Protein AF-A0A5F1YG79-F1 (afdb_monomer)

Foldseek 3Di:
DDKPPWFPPDDFDWAPWDDDDQKTKTKGWDDDPVCVVRPHPDTKIKIDMWGHDPQKIKGKIDIDPDIDIIIDGD

Sequence (74 aa):
MKFSNWGKGKPEFLSGISTKENQIQFVRSCSGVRCSEIGSNVPFTQKYTGTLEGRSISGSYRGNNSSGNWDAKR

Secondary structure (DSSP, 8-state):
-EETT-TTS-----EEEEEETTEEEEEEEE-THHHHHHT-SS-EEEEEEEEEETTEEEEEEEETTEEEEEEEE-

Mean predicted aligned error: 5.54 Å

Solvent-accessible surface area (backbone atoms only — not comparable to full-atom values): 4201 Å² total; per-residue (Å²): 108,53,51,86,85,48,61,66,76,54,95,74,79,74,39,76,74,45,76,55,96,54,35,41,34,32,31,47,64,39,57,74,74,58,13,58,66,36,66,35,95,57,69,48,51,31,45,36,40,32,40,57,56,95,70,33,37,36,38,40,36,46,34,89,88,51,67,50,76,50,52,30,42,104

Nearest PDB structures (foldseek):
  3k25-assembly2_B  TM=5.621E-01  e=1.496E+00  Synechocystis sp. PCC 6803
  3dcd-assembly2_B  TM=5.687E-01  e=2.307E+00  Lactobacillus acidophilus
  3mwx-assembly2_B  TM=4.004E-01  e=7.600E+00  Bacillus subtilis

Organism: NCBI:txid2484974

Radius of gyration: 12.24 Å; Cα contacts (8 Å, |Δi|>4): 148; chains: 1; bounding box: 28×21×33 Å

pLDDT: mean 83.56, std 9.97, range [55.06, 94.06]

Structure (mmCIF, N/CA/C/O backbone):
data_AF-A0A5F1YG79-F1
#
_entry.id   AF-A0A5F1YG79-F1
#
loop_
_atom_site.group_PDB
_atom_site.id
_atom_site.type_symbol
_atom_site.label_atom_id
_atom_site.label_alt_id
_atom_site.label_comp_id
_atom_site.label_asym_id
_atom_site.label_entity_id
_atom_site.label_seq_id
_atom_site.pdbx_PDB_ins_code
_atom_site.Cartn_x
_atom_site.Cartn_y
_atom_site.Cartn_z
_atom_site.occupancy
_atom_site.B_iso_or_equiv
_atom_site.auth_seq_id
_atom_site.auth_comp_id
_atom_site.auth_asym_id
_atom_site.auth_atom_id
_atom_site.pdbx_PDB_model_num
ATOM 1 N N . MET A 1 1 ? -11.809 -9.583 1.615 1.00 55.75 1 MET A N 1
ATOM 2 C CA . MET A 1 1 ? -11.701 -8.126 1.412 1.00 55.75 1 MET A CA 1
ATOM 3 C C . MET A 1 1 ? -11.359 -7.875 -0.035 1.00 55.75 1 MET A C 1
ATOM 5 O O . MET A 1 1 ? -10.320 -8.339 -0.490 1.00 55.75 1 MET A O 1
ATOM 9 N N . LYS A 1 2 ? -12.258 -7.215 -0.761 1.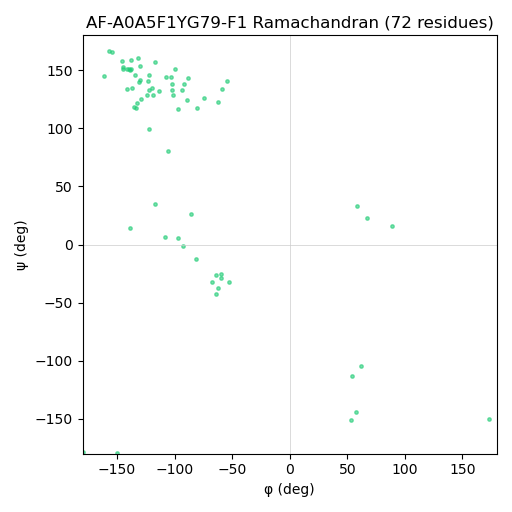00 55.06 2 LYS A N 1
ATOM 10 C CA . LYS A 1 2 ? -11.993 -6.741 -2.119 1.00 55.06 2 LYS A CA 1
ATOM 11 C C . LYS A 1 2 ? -11.702 -5.251 -2.043 1.00 55.06 2 LYS A C 1
ATOM 13 O O . LYS A 1 2 ? -12.472 -4.507 -1.443 1.00 55.06 2 LYS A O 1
ATOM 18 N N . PHE A 1 3 ? -10.595 -4.849 -2.639 1.00 61.59 3 PHE A N 1
ATOM 19 C CA . PHE A 1 3 ? -10.235 -3.455 -2.806 1.00 61.59 3 PHE A CA 1
ATOM 20 C C . PHE A 1 3 ? -10.669 -3.042 -4.216 1.00 61.59 3 PHE A C 1
ATOM 22 O O . PHE A 1 3 ? -10.205 -3.614 -5.202 1.00 61.59 3 PHE A O 1
ATOM 29 N N . SER A 1 4 ? -11.600 -2.096 -4.306 1.00 56.12 4 SER A N 1
ATOM 30 C CA . SER A 1 4 ? -12.252 -1.662 -5.553 1.00 56.12 4 SER A CA 1
ATOM 31 C C . SER A 1 4 ? -11.264 -1.115 -6.600 1.00 56.12 4 SER A C 1
ATOM 33 O O . SER A 1 4 ? -11.486 -1.294 -7.793 1.00 56.12 4 SER A O 1
ATOM 35 N N . ASN A 1 5 ? -10.138 -0.544 -6.155 1.00 61.50 5 ASN A N 1
ATOM 36 C CA . ASN A 1 5 ? -9.110 0.099 -6.990 1.00 61.50 5 ASN A CA 1
ATOM 37 C C . ASN A 1 5 ? -7.732 -0.592 -6.918 1.00 61.50 5 ASN A C 1
ATOM 39 O O . ASN A 1 5 ? -6.686 0.062 -6.926 1.00 61.50 5 ASN A O 1
ATOM 43 N N . TRP A 1 6 ? -7.702 -1.917 -6.782 1.00 67.31 6 TRP A N 1
ATOM 44 C CA . TRP A 1 6 ? -6.470 -2.651 -6.464 1.00 67.31 6 TRP A CA 1
ATOM 45 C C . TRP A 1 6 ? -5.904 -3.405 -7.654 1.00 67.31 6 TRP A C 1
ATOM 47 O O . TRP A 1 6 ? -6.084 -4.614 -7.817 1.00 67.31 6 TRP A O 1
ATOM 57 N N . GLY A 1 7 ? -5.211 -2.640 -8.495 1.00 65.06 7 GLY A N 1
ATOM 58 C CA . GLY A 1 7 ? -4.460 -3.159 -9.629 1.00 65.06 7 GLY A CA 1
ATOM 59 C C . GLY A 1 7 ? -5.290 -4.046 -10.561 1.00 65.06 7 GLY A C 1
ATOM 60 O O . GLY A 1 7 ? -6.504 -3.902 -10.686 1.00 65.06 7 GLY A O 1
ATOM 61 N N . LYS A 1 8 ? -4.625 -5.002 -11.216 1.00 72.62 8 LYS A N 1
ATOM 62 C CA . LYS A 1 8 ? -5.252 -5.984 -12.124 1.00 72.62 8 LYS A CA 1
ATOM 63 C C . LYS A 1 8 ? -5.794 -7.233 -11.407 1.00 72.62 8 LYS A C 1
ATOM 65 O O . LYS A 1 8 ? -5.833 -8.311 -11.997 1.00 72.62 8 LYS A O 1
ATOM 70 N N . GLY A 1 9 ? -6.149 -7.133 -10.122 1.00 69.75 9 GLY A N 1
ATOM 71 C CA . GLY A 1 9 ? -6.593 -8.290 -9.331 1.00 69.75 9 GLY A CA 1
ATOM 72 C C . GLY A 1 9 ? -5.491 -9.327 -9.071 1.00 69.75 9 GLY A C 1
ATOM 73 O O . GLY A 1 9 ? -5.781 -10.498 -8.828 1.00 69.75 9 GLY A O 1
ATOM 74 N N . LYS A 1 10 ? -4.221 -8.912 -9.148 1.00 72.38 10 LYS A N 1
ATOM 75 C CA . LYS A 1 10 ? -3.065 -9.742 -8.793 1.00 72.38 10 LYS A CA 1
AT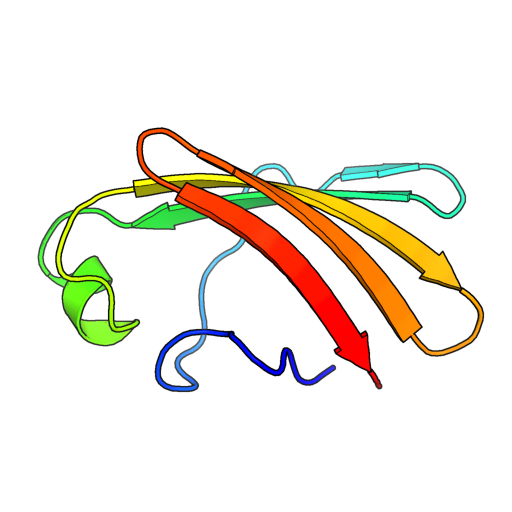OM 76 C C . LYS A 1 10 ? -2.749 -9.597 -7.300 1.00 72.38 10 LYS A C 1
ATOM 78 O O . LYS A 1 10 ? -2.896 -8.498 -6.767 1.00 72.38 10 LYS A O 1
ATOM 83 N N . PRO A 1 11 ? -2.316 -10.674 -6.617 1.00 70.44 11 PRO A N 1
ATOM 84 C CA . PRO A 1 11 ? -1.825 -10.567 -5.250 1.00 70.44 11 PRO A CA 1
ATOM 85 C C . PRO A 1 11 ? -0.628 -9.617 -5.175 1.00 70.44 11 PRO A C 1
ATOM 87 O O . PRO A 1 11 ? 0.306 -9.722 -5.967 1.00 70.44 11 PRO A O 1
ATOM 90 N N . GLU A 1 12 ? -0.650 -8.718 -4.198 1.00 74.75 12 GLU A N 1
ATOM 91 C CA . GLU A 1 12 ? 0.432 -7.775 -3.926 1.00 74.75 12 GLU A CA 1
ATOM 92 C C . GLU A 1 12 ? 0.921 -7.962 -2.498 1.00 74.75 12 GLU A C 1
ATOM 94 O O . GLU A 1 12 ? 0.119 -8.032 -1.564 1.00 74.75 12 GLU A O 1
ATOM 99 N N . PHE A 1 13 ? 2.239 -8.031 -2.321 1.00 74.56 13 PHE A N 1
ATOM 100 C CA . PHE A 1 13 ? 2.828 -8.100 -0.991 1.00 74.56 13 PHE A CA 1
ATOM 101 C C . PHE A 1 13 ? 2.745 -6.732 -0.320 1.00 74.56 13 PHE A C 1
ATOM 103 O O . PHE A 1 13 ? 3.209 -5.728 -0.862 1.00 74.56 13 PHE A O 1
ATOM 110 N N . LEU A 1 14 ? 2.166 -6.705 0.878 1.00 83.88 14 LEU A N 1
ATOM 111 C CA . LEU A 1 14 ? 2.142 -5.516 1.719 1.00 83.88 14 LEU A CA 1
ATOM 112 C C . LEU A 1 14 ? 3.347 -5.529 2.647 1.00 83.88 14 LEU A C 1
ATOM 114 O O . LEU A 1 14 ? 3.710 -6.561 3.209 1.00 83.88 14 LEU A O 1
ATOM 118 N N . SER A 1 15 ? 3.957 -4.364 2.808 1.00 86.81 15 SER A N 1
ATOM 119 C CA . SER A 1 15 ? 5.098 -4.154 3.696 1.00 86.81 15 SER A CA 1
ATOM 120 C C . SER A 1 15 ? 4.731 -3.161 4.793 1.00 86.81 15 SER A C 1
ATOM 122 O O . SER A 1 15 ? 3.784 -2.390 4.645 1.00 86.81 15 SER A O 1
ATOM 124 N N . GLY A 1 16 ? 5.447 -3.195 5.920 1.00 87.31 16 GLY A N 1
ATOM 125 C CA . GLY A 1 16 ? 5.221 -2.247 7.018 1.00 87.31 16 GLY A CA 1
ATOM 126 C C . GLY A 1 16 ? 3.795 -2.276 7.576 1.00 87.31 16 GLY A C 1
ATOM 127 O O . GLY A 1 16 ? 3.276 -1.226 7.948 1.00 87.31 16 GLY A O 1
ATOM 128 N N . ILE A 1 17 ? 3.152 -3.450 7.575 1.00 91.00 17 ILE A N 1
ATOM 129 C CA . ILE A 1 17 ? 1.805 -3.621 8.123 1.00 91.00 17 ILE A CA 1
ATOM 130 C C . ILE A 1 17 ? 1.859 -3.296 9.615 1.00 91.00 17 ILE A C 1
ATOM 132 O O . ILE A 1 17 ? 2.608 -3.913 10.369 1.00 91.00 17 ILE A O 1
ATOM 136 N N . SER A 1 18 ? 1.051 -2.330 10.028 1.00 92.44 18 SER A N 1
ATOM 137 C CA . SER A 1 18 ? 0.876 -1.944 11.419 1.00 92.44 18 SER A CA 1
ATOM 138 C C . SER A 1 18 ? -0.600 -1.715 11.688 1.00 92.44 18 SER A C 1
ATOM 140 O O . SER A 1 18 ? -1.298 -1.078 10.899 1.00 92.44 18 SER A O 1
ATOM 142 N N . THR A 1 19 ? -1.079 -2.244 12.805 1.00 90.62 19 THR A N 1
ATOM 143 C CA . THR A 1 19 ? -2.455 -2.072 13.268 1.00 90.62 19 THR A CA 1
ATOM 144 C C . THR A 1 19 ? -2.427 -1.489 14.667 1.00 90.62 19 THR A C 1
ATOM 146 O O . THR A 1 19 ? -1.751 -2.030 15.543 1.00 90.62 19 THR A O 1
ATOM 149 N N . LYS A 1 20 ? -3.170 -0.405 14.889 1.00 92.12 20 LYS A N 1
ATOM 150 C CA . LYS A 1 20 ? -3.340 0.207 16.207 1.00 92.12 20 LYS A CA 1
ATOM 151 C C . LYS A 1 20 ? -4.810 0.543 16.404 1.00 92.12 20 LYS A C 1
ATOM 153 O O . LYS A 1 20 ? -5.342 1.360 15.664 1.00 92.12 20 LYS A O 1
ATOM 158 N N . GLU A 1 21 ? -5.440 -0.068 17.406 1.00 90.44 21 GLU A N 1
ATOM 159 C CA . GLU A 1 21 ? -6.871 0.101 17.699 1.00 90.44 21 GLU A CA 1
ATOM 160 C C . GLU A 1 21 ? -7.744 -0.193 16.466 1.00 90.44 21 GLU A C 1
ATOM 162 O O . GLU A 1 21 ? -7.792 -1.332 16.004 1.00 90.44 21 GLU A O 1
ATOM 167 N N . ASN A 1 22 ? -8.410 0.826 15.919 1.00 92.56 22 ASN A N 1
ATOM 168 C CA . ASN A 1 22 ? -9.213 0.742 14.705 1.00 92.56 22 ASN A CA 1
ATOM 169 C C . ASN A 1 22 ? -8.454 1.201 13.451 1.00 92.56 22 ASN A C 1
ATOM 171 O O . ASN A 1 22 ? -9.057 1.275 12.389 1.00 92.56 22 ASN A O 1
ATOM 175 N N . GLN A 1 23 ? -7.163 1.514 13.537 1.00 92.81 23 GLN A N 1
ATOM 176 C CA . GLN A 1 23 ? -6.367 1.999 12.414 1.00 92.81 23 GLN A CA 1
ATOM 177 C C . GLN A 1 23 ? -5.459 0.912 11.841 1.00 92.81 23 GLN A C 1
ATOM 179 O O . GLN A 1 23 ? -4.870 0.109 12.568 1.00 92.81 23 GLN A O 1
ATOM 184 N N . ILE A 1 24 ? -5.285 0.944 10.523 1.00 92.56 24 ILE A N 1
ATOM 185 C CA . ILE A 1 24 ? -4.307 0.154 9.780 1.00 92.56 24 ILE A CA 1
ATOM 186 C C . ILE A 1 24 ? -3.392 1.078 8.980 1.00 92.56 24 ILE A C 1
ATOM 188 O O . ILE A 1 24 ? -3.828 2.067 8.389 1.00 92.56 24 ILE A O 1
ATOM 192 N N . GLN A 1 25 ? -2.112 0.737 8.937 1.00 93.62 25 GLN A N 1
ATOM 193 C CA . GLN A 1 25 ? -1.132 1.340 8.048 1.00 93.62 25 GLN A CA 1
ATOM 194 C C . GLN A 1 25 ? -0.370 0.237 7.325 1.00 93.62 25 GLN A C 1
ATOM 196 O O . GLN A 1 25 ? -0.070 -0.801 7.909 1.00 93.62 25 GLN A O 1
ATOM 201 N N . PHE A 1 26 ? -0.061 0.451 6.053 1.00 92.19 26 PHE A N 1
ATOM 202 C CA . PHE A 1 26 ? 0.791 -0.446 5.276 1.00 92.19 26 PHE A CA 1
ATOM 203 C C . PHE A 1 26 ? 1.412 0.308 4.102 1.00 92.19 26 PHE A C 1
ATOM 205 O O . PHE A 1 26 ? 1.005 1.418 3.763 1.00 92.19 26 PHE A O 1
ATOM 212 N N . VAL A 1 27 ? 2.412 -0.293 3.472 1.00 90.69 27 VAL A N 1
ATOM 213 C CA . VAL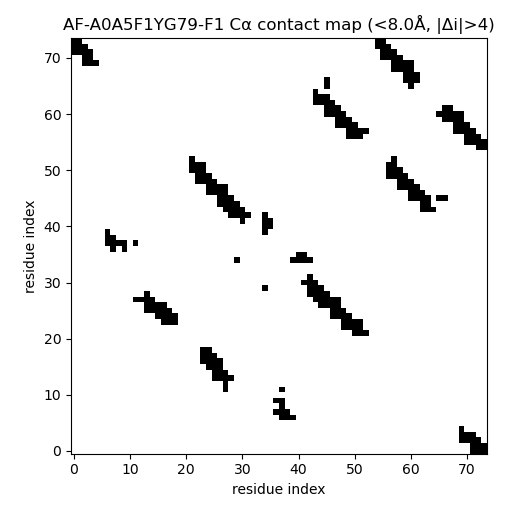 A 1 27 ? 3.096 0.248 2.302 1.00 90.69 27 VAL A CA 1
ATOM 214 C C . VAL A 1 27 ? 2.914 -0.707 1.131 1.00 90.69 27 VAL A C 1
ATOM 216 O O . VAL A 1 27 ? 3.194 -1.905 1.237 1.00 90.69 27 VAL A O 1
ATOM 219 N N . ARG A 1 28 ? 2.470 -0.148 0.002 1.00 87.88 28 ARG A N 1
ATOM 220 C CA . ARG A 1 28 ? 2.537 -0.789 -1.312 1.00 87.88 28 ARG A CA 1
ATOM 221 C C . ARG A 1 28 ? 3.691 -0.187 -2.085 1.00 87.88 28 ARG A C 1
ATOM 223 O O . ARG A 1 28 ? 3.830 1.035 -2.159 1.00 87.88 28 ARG A O 1
ATOM 230 N N . SER A 1 29 ? 4.500 -1.041 -2.681 1.00 88.06 29 SER A N 1
ATOM 231 C CA . SER A 1 29 ? 5.543 -0.614 -3.594 1.00 88.06 29 SER A CA 1
ATOM 232 C C . SER A 1 29 ? 5.718 -1.625 -4.711 1.00 88.06 29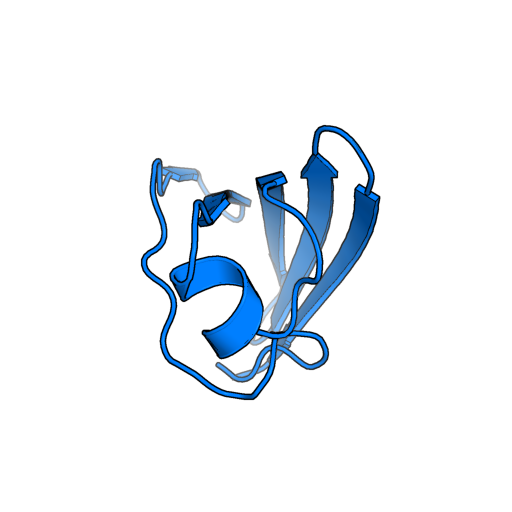 SER A C 1
ATOM 234 O O . SER A 1 29 ? 5.464 -2.819 -4.546 1.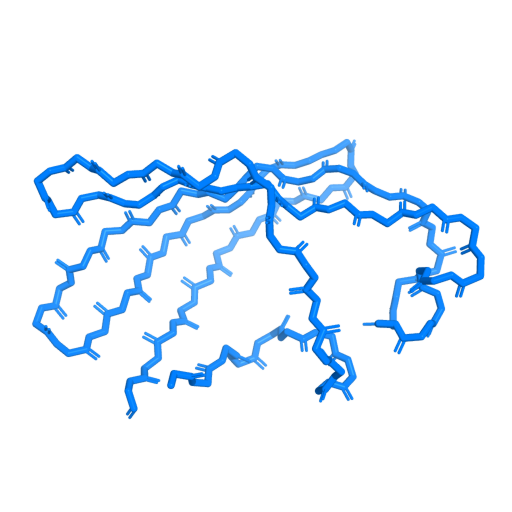00 88.06 29 SER A O 1
ATOM 236 N N . CYS A 1 30 ? 6.151 -1.135 -5.864 1.00 87.31 30 CYS A N 1
ATOM 237 C CA . CYS A 1 30 ? 6.542 -1.980 -6.977 1.00 87.31 30 CYS A CA 1
ATOM 238 C C . CYS A 1 30 ? 7.801 -1.413 -7.631 1.00 87.31 30 CYS A C 1
ATOM 240 O O . CYS A 1 30 ? 8.031 -0.200 -7.647 1.00 87.31 30 CYS A O 1
ATOM 242 N N . SER A 1 31 ? 8.605 -2.304 -8.203 1.00 86.75 31 SER A N 1
ATOM 243 C CA . SER A 1 31 ? 9.768 -1.956 -9.010 1.00 86.75 31 SER A CA 1
ATOM 244 C C . SER A 1 31 ? 9.897 -2.910 -10.199 1.00 86.75 31 SER A C 1
ATOM 246 O O . SER A 1 31 ? 9.462 -4.065 -10.146 1.00 86.75 31 SER A O 1
ATOM 248 N N . GLY A 1 32 ? 10.482 -2.411 -11.291 1.00 86.00 32 GLY A N 1
ATOM 249 C CA . GLY A 1 32 ? 10.709 -3.185 -12.511 1.00 86.00 32 GLY A CA 1
ATOM 250 C C . GLY A 1 32 ? 9.428 -3.779 -13.107 1.00 86.00 32 GLY A C 1
ATOM 251 O O . GLY A 1 32 ? 8.355 -3.179 -13.051 1.00 86.00 32 GLY A O 1
ATOM 252 N N . VAL A 1 33 ? 9.546 -4.987 -13.663 1.00 83.56 33 VAL A N 1
ATOM 253 C CA . VAL A 1 33 ? 8.462 -5.688 -14.379 1.00 83.56 33 VAL A CA 1
ATOM 254 C C . VAL A 1 33 ? 7.221 -5.956 -13.517 1.00 83.56 33 VAL A C 1
ATOM 256 O O . VAL A 1 33 ? 6.110 -5.994 -14.042 1.00 83.56 33 VAL A O 1
ATOM 259 N N . ARG A 1 34 ? 7.385 -6.047 -12.189 1.00 81.75 34 ARG A N 1
ATOM 260 C CA . ARG A 1 34 ? 6.287 -6.286 -11.236 1.00 81.75 34 ARG A CA 1
ATOM 261 C C . ARG A 1 34 ? 5.266 -5.148 -11.209 1.00 81.75 34 ARG A C 1
ATOM 263 O O . ARG A 1 34 ? 4.105 -5.384 -10.898 1.00 81.75 34 ARG A O 1
ATOM 270 N N . CYS A 1 35 ? 5.663 -3.923 -11.561 1.00 84.38 35 CYS A N 1
ATOM 271 C CA . CYS A 1 35 ? 4.725 -2.803 -11.666 1.00 84.38 35 CYS A CA 1
ATOM 272 C C . CYS A 1 35 ? 3.681 -3.023 -12.764 1.00 84.38 35 CYS A C 1
ATOM 274 O O . CYS A 1 35 ? 2.489 -2.805 -12.542 1.00 84.38 35 CYS A O 1
ATOM 276 N N . SER A 1 36 ? 4.109 -3.527 -13.920 1.00 82.75 36 SER A N 1
ATOM 277 C CA . SER A 1 36 ? 3.230 -3.783 -15.063 1.00 82.75 36 SER A CA 1
ATOM 278 C C . SER A 1 36 ? 2.233 -4.914 -14.788 1.00 82.75 36 SER A C 1
ATOM 280 O O . SER A 1 36 ? 1.093 -4.871 -15.263 1.00 82.75 36 SER A O 1
ATOM 282 N N . GLU A 1 37 ? 2.636 -5.903 -13.981 1.00 81.75 37 GLU A N 1
ATOM 283 C CA . GLU A 1 37 ? 1.786 -7.020 -13.543 1.00 81.75 37 GLU A CA 1
ATOM 284 C C . GLU A 1 37 ? 0.589 -6.536 -12.718 1.00 81.75 37 GLU A C 1
ATOM 286 O O . GLU A 1 37 ? -0.524 -7.041 -12.877 1.00 81.75 37 GLU A O 1
ATOM 291 N N . ILE A 1 38 ? 0.802 -5.511 -11.889 1.00 77.88 38 ILE A N 1
ATOM 292 C CA . ILE A 1 38 ? -0.231 -4.917 -11.031 1.00 77.88 38 ILE A CA 1
ATOM 293 C C . ILE A 1 38 ? -0.946 -3.734 -11.698 1.00 77.88 38 ILE A C 1
ATOM 295 O O . ILE A 1 38 ? -1.887 -3.189 -11.133 1.00 77.88 38 ILE A O 1
ATOM 299 N N . GLY A 1 39 ? -0.557 -3.370 -12.925 1.00 78.56 39 GLY A N 1
ATOM 300 C CA . GLY A 1 39 ? -1.200 -2.317 -13.715 1.00 78.56 39 GLY A CA 1
ATOM 301 C C . GLY A 1 39 ? -0.652 -0.906 -13.494 1.00 78.56 39 GLY A C 1
ATOM 302 O O . GLY A 1 39 ? -1.304 0.049 -13.903 1.00 78.56 39 GLY A O 1
ATOM 303 N N . SER A 1 40 ? 0.526 -0.762 -12.882 1.00 82.25 40 SER A N 1
ATOM 304 C CA . SER A 1 40 ? 1.237 0.517 -12.814 1.00 82.25 40 SER A CA 1
ATOM 305 C C . SER A 1 40 ? 2.241 0.654 -13.956 1.00 82.25 40 SER A C 1
ATOM 307 O O . SER A 1 40 ? 3.044 -0.245 -14.194 1.00 82.25 40 SER A O 1
ATOM 309 N N . ASN A 1 41 ? 2.241 1.812 -14.620 1.00 81.56 41 ASN A N 1
ATOM 310 C CA . ASN A 1 41 ? 3.193 2.129 -15.692 1.00 81.56 41 ASN A CA 1
ATOM 311 C C . ASN A 1 41 ? 4.550 2.620 -15.166 1.00 81.56 41 ASN A C 1
ATOM 313 O O . ASN A 1 41 ? 5.505 2.726 -15.930 1.00 81.56 41 ASN A O 1
ATOM 317 N N . VAL A 1 42 ? 4.642 2.939 -13.872 1.00 85.19 42 VAL A N 1
ATOM 318 C CA . VAL A 1 42 ? 5.860 3.456 -13.238 1.00 85.19 42 VAL A CA 1
ATOM 319 C C . VAL A 1 42 ? 6.091 2.805 -11.872 1.00 85.19 42 VAL A C 1
ATOM 321 O O . VAL A 1 42 ? 5.120 2.436 -11.199 1.00 85.19 42 VAL A O 1
ATOM 324 N N . PRO A 1 43 ? 7.354 2.679 -11.426 1.00 88.06 43 PRO A N 1
ATOM 325 C CA . PRO A 1 43 ? 7.672 2.351 -10.042 1.00 88.06 43 PRO A CA 1
ATOM 326 C C . PRO A 1 43 ? 7.019 3.322 -9.066 1.00 88.06 43 PRO A C 1
ATOM 328 O O . PRO A 1 43 ? 6.976 4.532 -9.302 1.00 88.06 43 PRO A O 1
ATOM 331 N N . PHE A 1 44 ? 6.530 2.793 -7.948 1.00 87.81 44 PHE A N 1
ATOM 332 C CA . PHE A 1 44 ? 5.952 3.614 -6.895 1.00 87.81 44 PHE A CA 1
ATOM 333 C C . PHE A 1 44 ? 6.220 3.032 -5.514 1.00 87.81 44 PHE A C 1
ATOM 335 O O . PHE A 1 44 ? 6.409 1.829 -5.346 1.00 87.81 44 PHE A O 1
ATOM 342 N N . THR A 1 45 ? 6.144 3.920 -4.527 1.00 89.69 45 THR A N 1
ATOM 343 C CA . THR A 1 45 ? 6.025 3.596 -3.109 1.00 89.69 45 THR A CA 1
ATOM 344 C C . THR A 1 45 ? 4.906 4.459 -2.550 1.00 89.69 45 THR A C 1
ATOM 346 O O . THR A 1 45 ? 4.949 5.685 -2.669 1.00 89.69 45 THR A O 1
ATOM 349 N N . GLN A 1 46 ? 3.885 3.823 -1.988 1.00 90.12 46 GLN A N 1
ATOM 350 C CA . GLN A 1 46 ? 2.679 4.451 -1.464 1.00 90.12 46 GLN A CA 1
ATOM 351 C C . GLN A 1 46 ? 2.432 3.959 -0.043 1.00 90.12 46 GLN A C 1
ATOM 353 O O . GLN A 1 46 ? 2.321 2.757 0.205 1.00 90.12 46 GLN A O 1
ATOM 358 N N . LYS A 1 47 ? 2.307 4.900 0.889 1.00 92.62 47 LYS A N 1
ATOM 359 C CA . LYS A 1 47 ? 1.870 4.631 2.253 1.00 92.62 47 LYS A CA 1
ATOM 360 C C . LYS A 1 47 ? 0.352 4.732 2.311 1.00 92.62 47 LYS A C 1
ATOM 362 O O . LYS A 1 47 ? -0.208 5.766 1.957 1.00 92.62 47 LYS A O 1
ATOM 367 N N . TYR A 1 48 ? -0.281 3.670 2.776 1.00 92.44 48 TYR A N 1
ATOM 368 C CA . TYR A 1 48 ? -1.711 3.563 3.006 1.00 92.44 48 TYR A CA 1
ATOM 369 C C . TYR A 1 48 ? -1.995 3.699 4.495 1.00 92.44 48 TYR A C 1
ATOM 371 O O . TYR A 1 48 ? -1.296 3.129 5.334 1.00 92.44 48 TYR A O 1
ATOM 379 N N . THR A 1 49 ? -3.047 4.440 4.803 1.00 94.06 49 THR A N 1
ATOM 380 C CA . THR A 1 49 ? -3.630 4.557 6.136 1.00 94.06 49 THR A CA 1
ATOM 381 C C . THR A 1 49 ? -5.126 4.352 6.018 1.00 94.06 49 THR A C 1
ATOM 383 O O . THR A 1 49 ? -5.731 4.853 5.070 1.00 94.06 49 THR A O 1
ATOM 386 N N . GLY A 1 50 ? -5.727 3.636 6.957 1.00 93.44 50 GLY A N 1
ATOM 387 C CA . GLY A 1 50 ? -7.169 3.455 6.985 1.00 93.44 50 GLY A CA 1
ATOM 388 C C . GLY A 1 50 ? -7.701 3.173 8.374 1.00 93.44 50 GLY A C 1
ATOM 389 O O . GLY A 1 50 ? -6.944 2.844 9.284 1.00 93.44 50 GLY A O 1
ATOM 390 N N . THR A 1 51 ? -9.011 3.300 8.500 1.00 94.00 51 THR A N 1
ATOM 391 C CA . THR A 1 51 ? -9.774 3.057 9.716 1.00 94.00 51 THR A CA 1
ATOM 392 C C . THR A 1 51 ? -10.781 1.947 9.442 1.00 94.00 51 THR A C 1
ATOM 394 O O . THR A 1 51 ? -11.428 1.914 8.394 1.00 94.00 51 THR A O 1
ATOM 397 N N . LEU A 1 52 ? -10.881 1.005 10.371 1.00 89.75 52 LEU A N 1
ATOM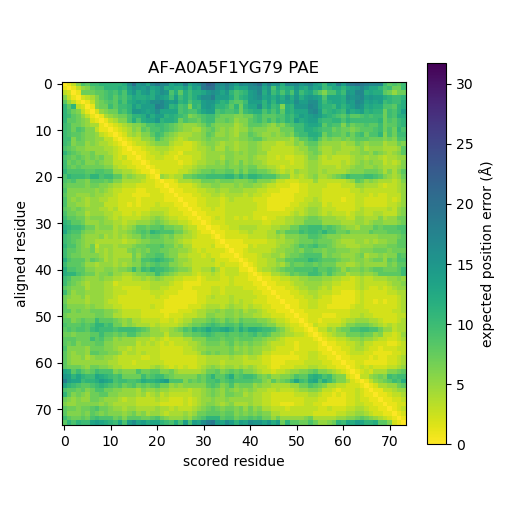 398 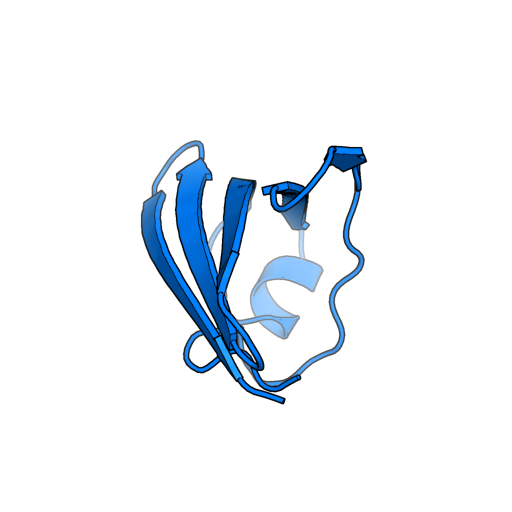C CA . LEU A 1 52 ? -11.884 -0.043 10.388 1.00 89.75 52 LEU A CA 1
ATOM 399 C C . LEU A 1 52 ? -13.183 0.526 10.961 1.00 89.75 52 LEU A C 1
ATOM 401 O O . LEU A 1 52 ? -13.253 0.900 12.131 1.00 89.75 52 LEU A O 1
ATOM 405 N N . GLU A 1 53 ? -14.222 0.523 10.138 1.00 88.19 53 GLU A N 1
ATOM 406 C CA . GLU A 1 53 ? -15.574 0.940 10.489 1.00 88.19 53 GLU A CA 1
ATOM 407 C C . GLU A 1 53 ? -16.526 -0.232 10.226 1.00 88.19 53 GLU A C 1
ATOM 409 O O . GLU A 1 53 ? -16.902 -0.537 9.089 1.00 88.19 53 GLU A O 1
ATOM 414 N N . GLY A 1 54 ? -16.879 -0.955 11.292 1.00 86.12 54 GLY A N 1
ATOM 415 C CA . GLY A 1 54 ? -17.744 -2.132 11.217 1.00 86.12 54 GLY A CA 1
ATOM 416 C C . GLY A 1 54 ? -17.142 -3.261 10.371 1.00 86.12 54 GLY A C 1
ATOM 417 O O . GLY A 1 54 ? -16.259 -3.986 10.823 1.00 86.12 54 GLY A O 1
ATOM 418 N N . ARG A 1 55 ? -17.658 -3.450 9.148 1.00 85.31 55 ARG A N 1
ATOM 419 C CA . ARG A 1 55 ? -17.221 -4.498 8.195 1.00 85.31 55 ARG A CA 1
ATOM 420 C C . ARG A 1 55 ? -16.432 -3.952 6.999 1.00 85.31 55 ARG A C 1
ATOM 422 O O . ARG A 1 55 ? -16.135 -4.705 6.068 1.00 85.31 55 ARG A O 1
ATOM 429 N N . SER A 1 56 ? -16.113 -2.664 7.013 1.00 86.75 56 SER A N 1
ATOM 430 C CA . SER A 1 56 ? -15.365 -1.969 5.968 1.00 86.75 56 SER A CA 1
ATOM 431 C C . SER A 1 56 ? -14.111 -1.332 6.542 1.00 86.75 56 SER A C 1
ATOM 433 O O . SER A 1 56 ? -14.110 -0.869 7.676 1.00 86.75 56 SER A O 1
ATOM 435 N N . ILE A 1 57 ? -13.052 -1.294 5.744 1.00 89.44 57 ILE A N 1
ATOM 436 C CA . ILE A 1 57 ? -11.879 -0.470 6.015 1.00 89.44 57 ILE A CA 1
ATOM 437 C C . ILE A 1 57 ? -11.824 0.587 4.927 1.00 89.44 57 ILE A C 1
ATOM 439 O O . ILE A 1 57 ? -11.955 0.261 3.751 1.00 89.44 57 ILE A O 1
ATOM 443 N N . SER A 1 58 ? -11.636 1.841 5.300 1.00 91.50 58 SER A N 1
ATOM 444 C CA . SER A 1 58 ? -11.496 2.937 4.348 1.00 91.50 58 SER A CA 1
ATOM 445 C C . SER A 1 58 ? -10.384 3.872 4.788 1.00 91.50 58 SER A C 1
ATOM 447 O O . SER A 1 58 ? -9.983 3.888 5.950 1.00 91.50 58 SER A O 1
ATOM 449 N N . GLY A 1 59 ? -9.842 4.642 3.856 1.00 93.38 59 GLY A N 1
ATOM 450 C CA . GLY A 1 59 ? -8.841 5.634 4.194 1.00 93.38 59 GLY A CA 1
ATOM 451 C C . GLY A 1 59 ? -8.224 6.284 2.978 1.00 93.38 59 GLY A C 1
ATOM 452 O O . GLY A 1 59 ? -8.858 6.429 1.933 1.00 93.38 59 GLY A O 1
ATOM 453 N N . SER A 1 60 ? -6.971 6.686 3.128 1.00 92.94 60 SER A N 1
ATOM 454 C CA . SER A 1 60 ? -6.209 7.364 2.092 1.00 92.94 60 SER A CA 1
ATOM 455 C C . SER A 1 60 ? -4.829 6.751 1.918 1.00 92.94 60 SER A C 1
ATOM 457 O O . SER A 1 60 ? -4.316 6.029 2.777 1.00 92.94 60 SER A O 1
ATOM 459 N N . TYR A 1 61 ? -4.234 7.012 0.764 1.00 91.81 61 TYR A N 1
ATOM 460 C CA . TYR A 1 61 ? -2.847 6.694 0.493 1.00 91.81 61 TYR A CA 1
ATOM 461 C C . TYR A 1 61 ? -2.121 7.902 -0.076 1.00 91.81 61 TYR A C 1
ATOM 463 O O . TYR A 1 61 ? -2.718 8.772 -0.713 1.00 91.81 61 TYR A O 1
ATOM 471 N N . ARG A 1 62 ? -0.808 7.936 0.145 1.00 91.69 62 ARG A N 1
ATOM 472 C CA . ARG A 1 62 ? 0.094 8.950 -0.397 1.00 91.69 62 ARG A CA 1
ATOM 473 C C . ARG A 1 62 ? 1.410 8.303 -0.805 1.00 91.69 62 ARG A C 1
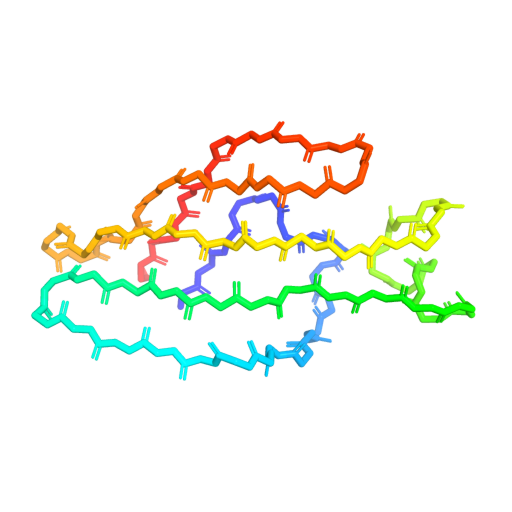ATOM 475 O O . ARG A 1 62 ? 1.985 7.529 -0.045 1.00 91.69 62 ARG A O 1
ATOM 482 N N . GLY A 1 63 ? 1.894 8.630 -1.993 1.00 86.62 63 GLY A N 1
ATOM 483 C CA . GLY A 1 63 ? 3.165 8.160 -2.531 1.00 86.62 63 GLY A CA 1
ATOM 484 C C . GLY A 1 63 ? 3.794 9.178 -3.472 1.00 86.62 63 GLY A C 1
ATOM 485 O O . GLY A 1 63 ? 3.225 10.245 -3.697 1.00 86.62 63 GLY A O 1
ATOM 486 N N . ASN A 1 64 ? 4.955 8.833 -4.035 1.00 77.44 64 ASN A N 1
ATOM 487 C CA . ASN A 1 64 ? 5.783 9.766 -4.813 1.00 77.44 64 ASN A CA 1
ATOM 488 C C . ASN A 1 64 ? 5.042 10.496 -5.946 1.00 77.44 64 ASN A C 1
ATOM 490 O O . ASN A 1 64 ? 5.377 11.638 -6.218 1.00 77.44 64 ASN A O 1
ATOM 494 N N . ASN A 1 65 ? 4.048 9.868 -6.583 1.00 72.81 65 ASN A N 1
ATOM 495 C CA . ASN A 1 65 ? 3.343 10.435 -7.745 1.00 72.81 65 ASN A CA 1
ATOM 496 C C . ASN A 1 65 ? 1.826 10.214 -7.708 1.00 72.81 65 ASN A C 1
ATOM 498 O O . ASN A 1 65 ? 1.149 10.295 -8.729 1.00 72.81 65 ASN A O 1
ATOM 502 N N . SER A 1 66 ? 1.280 9.831 -6.559 1.00 81.25 66 SER A N 1
ATOM 503 C CA . SER A 1 66 ? -0.151 9.568 -6.444 1.00 81.25 66 SER A CA 1
ATOM 504 C C . SER A 1 66 ? -0.604 9.602 -5.000 1.00 81.25 66 SER A C 1
ATOM 506 O O . SER A 1 66 ? 0.089 9.181 -4.073 1.00 81.25 66 SER A O 1
ATOM 508 N N . SER A 1 67 ? -1.817 10.089 -4.833 1.00 88.75 67 SER A N 1
ATOM 509 C CA . SER A 1 67 ? -2.554 10.069 -3.587 1.00 88.75 67 SER A CA 1
ATOM 510 C C . SER A 1 67 ? -4.017 9.865 -3.915 1.00 88.75 67 SER A C 1
ATOM 512 O O . SER A 1 67 ? -4.469 10.246 -4.994 1.00 88.75 67 SER A O 1
ATOM 514 N N . GLY A 1 68 ? -4.757 9.285 -2.990 1.00 89.56 68 GLY A N 1
ATOM 515 C CA . GLY A 1 68 ? -6.178 9.077 -3.188 1.00 89.56 68 GLY A CA 1
ATOM 516 C C . GLY A 1 68 ? -6.816 8.402 -1.998 1.00 89.56 68 GLY A C 1
ATOM 517 O O . GLY A 1 68 ? -6.157 8.103 -1.000 1.00 89.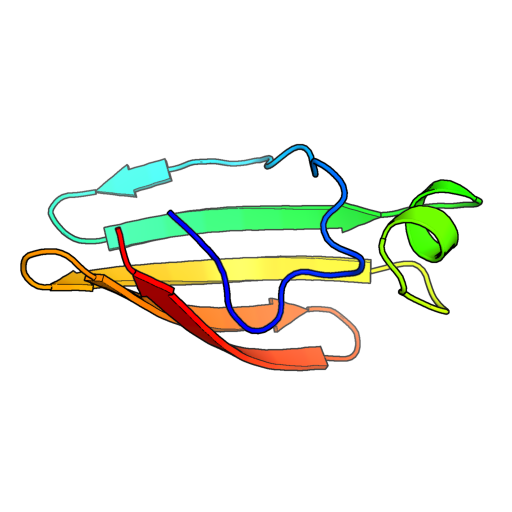56 68 GLY A O 1
ATOM 518 N N . ASN A 1 69 ? -8.108 8.153 -2.134 1.00 90.81 69 ASN A N 1
ATOM 519 C CA . ASN A 1 69 ? -8.897 7.448 -1.143 1.00 90.81 69 ASN A CA 1
ATOM 520 C C . ASN A 1 69 ? -9.060 5.990 -1.573 1.00 90.81 69 ASN A C 1
ATOM 522 O O . ASN A 1 69 ? -9.036 5.667 -2.763 1.00 90.81 69 ASN A O 1
ATOM 526 N N . TRP A 1 70 ? -9.209 5.103 -0.601 1.00 87.88 70 TRP A N 1
ATOM 527 C CA . TRP A 1 70 ? -9.439 3.687 -0.842 1.00 87.88 70 TRP A CA 1
ATOM 528 C C . TRP A 1 70 ? -10.476 3.146 0.133 1.00 87.88 70 TRP A C 1
ATOM 530 O O . TRP A 1 70 ? -10.602 3.626 1.260 1.00 87.88 70 TRP A O 1
ATOM 540 N N . ASP A 1 71 ? -11.200 2.127 -0.311 1.00 87.94 71 ASP A N 1
ATOM 541 C CA . ASP A 1 71 ? -12.106 1.351 0.515 1.00 87.94 71 ASP A CA 1
ATOM 542 C C . ASP A 1 71 ? -11.918 -0.147 0.248 1.00 87.94 71 ASP A C 1
ATOM 544 O O . ASP A 1 71 ? -11.589 -0.587 -0.857 1.00 87.94 71 ASP A O 1
ATOM 548 N N . ALA A 1 72 ? -12.087 -0.934 1.300 1.00 82.50 72 ALA A N 1
ATOM 549 C CA . ALA A 1 72 ? -12.052 -2.380 1.288 1.00 82.50 72 ALA A CA 1
ATOM 550 C C . ALA A 1 72 ? -13.250 -2.897 2.074 1.00 82.50 72 ALA A C 1
ATOM 552 O O . ALA A 1 72 ? -13.378 -2.672 3.279 1.00 82.50 72 ALA A O 1
ATOM 553 N N . LYS A 1 73 ? -14.129 -3.624 1.391 1.00 81.31 73 LYS A N 1
ATOM 554 C CA . LYS A 1 73 ? -15.305 -4.250 2.004 1.00 81.31 73 LYS A CA 1
ATOM 555 C C . LYS A 1 73 ? -15.084 -5.757 2.088 1.00 81.31 73 LYS A C 1
ATOM 557 O O . LYS A 1 73 ? -14.385 -6.335 1.241 1.00 81.31 73 LYS A O 1
ATOM 562 N N . ARG A 1 74 ? -15.580 -6.375 3.166 1.00 66.12 74 ARG A N 1
ATOM 563 C CA . ARG A 1 74 ? -15.478 -7.826 3.363 1.00 66.12 74 ARG A CA 1
ATOM 564 C C . ARG A 1 74 ? -16.254 -8.578 2.294 1.00 66.12 74 ARG A C 1
ATOM 566 O O . ARG A 1 74 ? -17.424 -8.215 2.062 1.00 66.12 74 ARG A O 1
#